Protein AF-A0A953Y8A3-F1 (afdb_monomer)

Mean predicted aligned error: 5.14 Å

Structure (mmCIF, N/CA/C/O backbone):
data_AF-A0A953Y8A3-F1
#
_entry.id   AF-A0A953Y8A3-F1
#
loop_
_atom_site.group_PDB
_atom_site.id
_atom_site.type_symbol
_atom_site.label_atom_id
_atom_site.label_alt_id
_atom_site.label_comp_id
_atom_site.label_asym_id
_atom_site.label_entity_id
_atom_site.label_seq_id
_atom_site.pdbx_PDB_ins_code
_atom_site.Cartn_x
_atom_site.Cartn_y
_atom_site.Cartn_z
_atom_site.occupancy
_atom_site.B_iso_or_equiv
_atom_site.auth_seq_id
_atom_site.auth_comp_id
_atom_site.auth_asym_id
_atom_site.auth_atom_id
_atom_site.pdbx_PDB_model_num
ATOM 1 N N . MET A 1 1 ? 7.708 -12.614 0.740 1.00 60.28 1 MET A N 1
ATOM 2 C CA . MET A 1 1 ? 7.995 -11.531 -0.232 1.00 60.28 1 MET A CA 1
ATOM 3 C C . MET A 1 1 ? 6.702 -10.811 -0.612 1.00 60.28 1 MET A C 1
ATOM 5 O O . MET A 1 1 ? 5.761 -11.482 -1.035 1.00 60.28 1 MET A O 1
ATOM 9 N N . SER A 1 2 ? 6.612 -9.489 -0.404 1.00 85.38 2 SER A N 1
ATOM 10 C CA . SER A 1 2 ? 5.370 -8.719 -0.618 1.00 85.38 2 SER A CA 1
ATOM 11 C C . SER A 1 2 ? 5.004 -8.607 -2.109 1.00 85.38 2 SER A C 1
ATOM 13 O O . SER A 1 2 ? 5.864 -8.701 -2.987 1.00 85.38 2 SER A O 1
ATOM 15 N N . SER A 1 3 ? 3.717 -8.417 -2.426 1.00 91.38 3 SER A N 1
ATOM 16 C CA . SER A 1 3 ? 3.262 -8.268 -3.820 1.00 91.38 3 SER A CA 1
ATOM 17 C C . SER A 1 3 ? 3.804 -7.001 -4.491 1.00 91.38 3 SER A C 1
ATOM 19 O O . SER A 1 3 ? 3.998 -6.997 -5.705 1.00 91.38 3 SER A O 1
ATOM 21 N N . LEU A 1 4 ? 4.076 -5.951 -3.710 1.00 93.38 4 LEU A N 1
ATOM 22 C CA . LEU A 1 4 ? 4.675 -4.700 -4.175 1.00 93.38 4 LEU A CA 1
ATOM 23 C C . LEU A 1 4 ? 6.126 -4.899 -4.610 1.00 93.38 4 LEU A C 1
ATOM 25 O O . LEU A 1 4 ? 6.467 -4.505 -5.719 1.00 93.38 4 LEU A O 1
ATOM 29 N N . VAL A 1 5 ? 6.933 -5.594 -3.802 1.00 95.56 5 VAL A N 1
ATOM 30 C CA . VAL A 1 5 ? 8.338 -5.896 -4.131 1.00 95.56 5 VAL A CA 1
ATOM 31 C C . VAL A 1 5 ? 8.424 -6.697 -5.431 1.00 95.56 5 VAL A C 1
ATOM 33 O O . VAL A 1 5 ? 9.112 -6.293 -6.358 1.00 95.56 5 VAL A O 1
ATOM 36 N N . ARG A 1 6 ? 7.592 -7.734 -5.590 1.00 95.62 6 ARG A N 1
ATOM 37 C CA . ARG A 1 6 ? 7.548 -8.532 -6.831 1.00 95.62 6 ARG A CA 1
ATOM 38 C C . ARG A 1 6 ? 7.090 -7.742 -8.065 1.00 95.62 6 ARG A C 1
ATOM 40 O O . ARG A 1 6 ? 7.366 -8.120 -9.202 1.00 95.62 6 ARG A O 1
ATOM 47 N N . ARG A 1 7 ? 6.275 -6.700 -7.884 1.00 96.12 7 ARG A N 1
ATOM 48 C CA . ARG A 1 7 ? 5.886 -5.793 -8.979 1.00 96.12 7 ARG A CA 1
ATOM 49 C C . ARG A 1 7 ? 7.021 -4.820 -9.296 1.00 96.12 7 ARG A C 1
ATOM 51 O O . ARG A 1 7 ? 7.216 -4.522 -10.468 1.00 96.12 7 ARG A O 1
ATOM 58 N N . ALA A 1 8 ? 7.753 -4.365 -8.281 1.00 96.44 8 ALA A N 1
ATOM 59 C CA . ALA A 1 8 ? 8.908 -3.495 -8.446 1.00 96.44 8 ALA A CA 1
ATOM 60 C C . ALA A 1 8 ? 10.035 -4.205 -9.202 1.00 96.44 8 ALA A C 1
ATOM 62 O O . ALA A 1 8 ? 10.498 -3.684 -10.208 1.00 96.44 8 ALA A O 1
ATOM 63 N N . GLU A 1 9 ? 10.388 -5.427 -8.796 1.00 97.31 9 GLU A N 1
ATOM 64 C CA . GLU A 1 9 ? 11.382 -6.271 -9.477 1.00 97.31 9 GLU A CA 1
ATOM 65 C C . GLU A 1 9 ? 11.041 -6.460 -10.958 1.00 97.31 9 GLU A C 1
ATOM 67 O O . GLU A 1 9 ? 11.896 -6.306 -11.821 1.00 97.31 9 GLU A O 1
ATOM 72 N N . ARG A 1 10 ? 9.763 -6.713 -11.273 1.00 97.12 10 ARG A N 1
ATOM 73 C CA . ARG A 1 10 ? 9.304 -6.817 -12.665 1.00 97.12 10 ARG A CA 1
ATOM 74 C C . ARG A 1 10 ? 9.442 -5.507 -13.437 1.00 97.12 10 ARG A C 1
ATOM 76 O O . ARG A 1 10 ? 9.810 -5.543 -14.603 1.00 97.12 10 ARG A O 1
ATOM 83 N N . ALA A 1 11 ? 9.148 -4.368 -12.816 1.00 95.81 11 ALA A N 1
ATOM 84 C CA . ALA A 1 11 ? 9.316 -3.067 -13.459 1.00 95.81 11 ALA A CA 1
ATOM 85 C C . ALA A 1 11 ? 10.798 -2.754 -13.727 1.00 95.81 11 ALA A C 1
ATOM 87 O O . ALA A 1 11 ? 11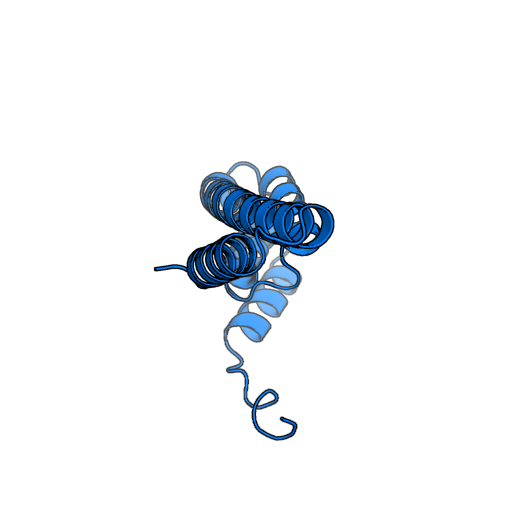.129 -2.263 -14.801 1.00 95.81 11 ALA A O 1
ATOM 88 N N . ILE A 1 12 ? 11.686 -3.105 -12.794 1.00 96.88 12 ILE A N 1
ATOM 89 C CA . ILE A 1 12 ? 13.139 -2.966 -12.959 1.00 96.88 12 ILE A CA 1
ATOM 90 C C . ILE A 1 12 ? 13.633 -3.866 -14.095 1.00 96.88 12 ILE A C 1
ATOM 92 O O . ILE A 1 12 ? 14.279 -3.368 -15.009 1.00 96.88 12 ILE A O 1
ATOM 96 N N . ALA A 1 13 ? 13.224 -5.139 -14.116 1.00 97.69 13 ALA A N 1
ATOM 97 C CA . ALA A 1 13 ? 13.579 -6.068 -15.189 1.00 97.69 13 ALA A CA 1
ATOM 98 C C . ALA A 1 13 ? 13.094 -5.592 -16.572 1.00 97.69 13 ALA A C 1
ATOM 100 O O . ALA A 1 13 ? 13.801 -5.739 -17.566 1.00 97.69 13 ALA A O 1
ATOM 101 N N . VAL A 1 14 ? 11.904 -4.977 -16.649 1.00 96.62 14 VAL A N 1
ATOM 102 C CA . VAL A 1 14 ? 11.440 -4.321 -17.882 1.00 96.62 14 VAL A CA 1
ATOM 103 C C . VAL A 1 14 ? 12.377 -3.177 -18.262 1.00 96.62 14 VAL A C 1
ATOM 105 O O . VAL A 1 14 ? 12.769 -3.105 -19.422 1.00 96.62 14 VAL A O 1
ATOM 108 N N . GLY A 1 15 ? 12.766 -2.325 -17.309 1.00 96.25 15 GLY A N 1
ATOM 109 C CA . GLY A 1 15 ? 13.734 -1.248 -17.530 1.00 96.25 15 GLY A CA 1
ATOM 110 C C . GLY A 1 15 ? 15.056 -1.751 -18.106 1.00 96.25 15 GLY A C 1
ATOM 111 O O . GLY A 1 15 ? 15.511 -1.221 -19.118 1.00 96.25 15 GLY A O 1
ATOM 112 N N . ASP A 1 16 ? 15.596 -2.830 -17.537 1.00 97.00 16 ASP A N 1
ATOM 113 C CA . ASP A 1 16 ? 16.826 -3.479 -18.004 1.00 97.00 16 ASP A CA 1
ATOM 114 C C . ASP A 1 16 ? 16.676 -4.029 -19.431 1.00 97.00 16 ASP A C 1
ATOM 116 O O . ASP A 1 16 ? 17.570 -3.877 -20.261 1.00 97.00 16 ASP A O 1
ATOM 120 N N . SER A 1 17 ? 15.515 -4.605 -19.758 1.00 97.19 17 SER A N 1
ATOM 121 C CA . SER A 1 17 ? 15.250 -5.166 -21.091 1.00 97.19 17 SER A CA 1
ATOM 122 C C . SER A 1 17 ? 15.093 -4.116 -22.199 1.00 97.19 17 SER A C 1
ATOM 124 O O . SER A 1 17 ? 15.286 -4.431 -23.372 1.00 97.19 17 SER A O 1
ATOM 126 N N . VAL A 1 18 ? 14.752 -2.869 -21.850 1.00 95.62 18 VAL A N 1
ATOM 127 C CA . VAL A 1 18 ? 14.492 -1.783 -22.812 1.00 95.62 18 VAL A CA 1
ATOM 128 C C . VAL A 1 18 ? 15.522 -0.657 -22.735 1.00 95.62 18 VAL A C 1
ATOM 130 O O . VAL A 1 18 ? 15.234 0.456 -23.167 1.00 95.62 18 VAL A O 1
ATOM 133 N N . GLN A 1 19 ? 16.735 -0.921 -22.235 1.00 88.00 19 GLN A N 1
ATOM 134 C CA . GLN A 1 19 ? 17.795 0.093 -22.103 1.00 88.00 19 GLN A CA 1
ATOM 135 C C . GLN A 1 19 ? 18.150 0.805 -23.420 1.00 88.00 19 GLN A C 1
ATOM 137 O O . GLN A 1 19 ? 18.528 1.973 -23.397 1.00 88.00 19 GLN A O 1
ATOM 142 N N . GLY A 1 20 ? 17.942 0.156 -24.574 1.00 93.06 20 GLY A N 1
ATOM 143 C CA . GLY A 1 20 ? 18.073 0.785 -25.896 1.00 93.06 20 GLY A CA 1
ATOM 144 C C . GLY A 1 20 ? 17.055 1.902 -26.179 1.00 93.06 20 GLY A C 1
ATOM 145 O O . GLY A 1 20 ? 17.203 2.639 -27.149 1.00 93.06 20 GLY A O 1
ATOM 146 N N . ASN A 1 21 ? 16.029 2.056 -25.337 1.00 95.88 21 ASN A N 1
ATOM 147 C CA . ASN A 1 21 ? 15.080 3.161 -25.356 1.00 95.88 21 ASN A CA 1
ATOM 148 C C . ASN A 1 21 ? 15.059 3.861 -23.979 1.00 95.88 21 ASN A C 1
ATOM 150 O O . ASN A 1 21 ? 14.304 3.461 -23.083 1.00 95.88 21 ASN A O 1
ATOM 154 N N . PRO A 1 22 ? 15.848 4.935 -23.798 1.00 95.06 22 PRO A N 1
ATOM 155 C CA . PRO A 1 22 ? 16.074 5.536 -22.486 1.00 95.06 22 PRO A CA 1
ATOM 156 C C . PRO A 1 22 ? 14.795 6.093 -21.851 1.00 95.06 22 PRO A C 1
ATOM 158 O O . PRO A 1 22 ? 14.625 6.020 -20.635 1.00 95.06 22 PRO A O 1
ATOM 161 N N . THR A 1 23 ? 13.849 6.598 -22.651 1.00 96.81 23 THR A N 1
ATOM 162 C CA . THR A 1 23 ? 12.563 7.095 -22.140 1.00 96.81 23 THR A CA 1
ATOM 163 C C . THR A 1 23 ? 11.714 5.969 -21.551 1.00 96.81 23 THR A C 1
ATOM 165 O O . THR A 1 23 ? 11.113 6.143 -20.488 1.00 96.81 23 THR A O 1
ATOM 168 N N . HIS A 1 24 ? 11.658 4.808 -22.208 1.00 96.75 24 HIS A N 1
ATOM 169 C CA . HIS A 1 24 ? 10.931 3.654 -21.679 1.00 96.75 24 HIS A CA 1
ATOM 170 C C . HIS A 1 24 ? 11.624 3.053 -20.455 1.00 96.75 24 HIS A C 1
ATOM 172 O O . HIS A 1 24 ? 10.941 2.763 -19.470 1.00 96.75 24 HIS A O 1
ATOM 178 N N . ALA A 1 25 ? 12.955 2.951 -20.471 1.00 97.12 25 ALA A N 1
ATOM 179 C CA . ALA A 1 25 ? 13.724 2.460 -19.331 1.00 97.12 25 ALA A CA 1
ATOM 180 C C . ALA A 1 25 ? 13.513 3.345 -18.091 1.00 97.12 25 ALA A C 1
ATOM 182 O O . ALA A 1 25 ? 13.146 2.846 -17.028 1.00 97.12 25 ALA A O 1
ATOM 183 N N . ALA A 1 26 ? 13.614 4.671 -18.240 1.00 97.56 26 ALA A N 1
ATOM 184 C CA . ALA A 1 26 ? 13.384 5.622 -17.152 1.00 97.56 26 ALA A CA 1
ATOM 185 C C . ALA A 1 26 ? 11.976 5.496 -16.544 1.00 97.56 26 ALA A C 1
ATOM 187 O O . ALA A 1 26 ? 11.830 5.485 -15.321 1.00 97.56 26 ALA A O 1
ATOM 188 N N . ARG A 1 27 ? 10.934 5.345 -17.375 1.00 97.69 27 ARG A N 1
ATOM 189 C CA . ARG A 1 27 ? 9.557 5.126 -16.892 1.00 97.69 27 ARG A CA 1
ATOM 190 C C . ARG A 1 27 ? 9.423 3.818 -16.114 1.00 97.69 27 ARG A C 1
ATOM 192 O O . ARG A 1 27 ? 8.745 3.790 -15.088 1.00 97.69 27 ARG A O 1
ATOM 199 N N . ALA A 1 28 ? 10.054 2.746 -16.587 1.00 97.38 28 ALA A N 1
ATOM 200 C CA . ALA A 1 28 ? 10.015 1.445 -15.932 1.00 97.38 28 ALA A CA 1
ATOM 201 C C . ALA A 1 28 ? 10.731 1.474 -14.568 1.00 97.38 28 ALA A C 1
ATOM 203 O O . ALA A 1 28 ? 10.165 1.029 -13.566 1.00 97.38 28 ALA A O 1
ATOM 204 N N . TYR A 1 29 ? 11.909 2.099 -14.489 1.00 97.81 29 TYR A N 1
ATOM 205 C CA . TYR A 1 29 ? 12.623 2.281 -13.224 1.00 97.81 29 TYR A CA 1
ATOM 206 C C . TYR A 1 29 ? 11.870 3.185 -12.244 1.00 97.81 29 TYR A C 1
ATOM 208 O O . TYR A 1 29 ? 11.736 2.825 -11.075 1.00 97.81 29 TYR A O 1
ATOM 216 N N . ALA A 1 30 ? 11.305 4.306 -12.710 1.00 97.69 30 ALA A N 1
ATOM 217 C CA . ALA A 1 30 ? 10.470 5.178 -11.881 1.00 97.69 30 ALA A CA 1
ATOM 218 C C . ALA A 1 30 ? 9.279 4.409 -11.290 1.00 97.69 30 ALA A C 1
ATOM 220 O O . ALA A 1 30 ? 9.012 4.484 -10.092 1.00 97.69 30 ALA A O 1
ATOM 221 N N . ARG A 1 31 ? 8.627 3.565 -12.103 1.00 97.31 31 ARG A N 1
ATOM 222 C CA . ARG A 1 31 ? 7.545 2.694 -11.636 1.00 97.31 31 ARG A CA 1
ATOM 223 C C . ARG A 1 31 ? 8.012 1.698 -10.572 1.00 97.31 31 ARG A C 1
ATOM 225 O O . ARG A 1 31 ? 7.269 1.435 -9.627 1.00 97.31 31 ARG A O 1
ATOM 232 N N . GLY A 1 32 ? 9.207 1.131 -10.722 1.00 97.00 32 GLY A N 1
ATOM 233 C CA . GLY A 1 32 ? 9.819 0.255 -9.721 1.00 97.00 32 GLY A CA 1
ATOM 234 C C . GLY A 1 32 ? 10.066 0.974 -8.393 1.00 97.00 32 GLY A C 1
ATOM 235 O O . GLY A 1 32 ? 9.665 0.477 -7.340 1.00 97.00 32 GLY A O 1
ATOM 236 N N . LEU A 1 33 ? 10.642 2.176 -8.452 1.00 97.19 33 LEU A N 1
ATOM 237 C CA . LEU A 1 33 ? 10.880 3.050 -7.299 1.00 97.19 33 LEU A CA 1
ATOM 238 C C . LEU A 1 33 ? 9.587 3.408 -6.558 1.00 97.19 33 LEU A C 1
ATOM 240 O O . LEU A 1 33 ? 9.529 3.241 -5.340 1.00 97.19 33 LEU A O 1
ATOM 244 N N . ASP A 1 34 ? 8.531 3.806 -7.272 1.00 97.50 34 ASP A N 1
ATOM 245 C CA . ASP A 1 34 ? 7.222 4.108 -6.674 1.00 97.50 34 ASP A CA 1
ATOM 246 C C . ASP A 1 34 ? 6.658 2.915 -5.888 1.00 97.50 34 ASP A C 1
ATOM 248 O O . ASP A 1 34 ? 6.081 3.072 -4.810 1.00 97.50 34 ASP A O 1
ATOM 252 N N . LEU A 1 35 ? 6.836 1.697 -6.409 1.00 97.75 35 LEU A N 1
ATOM 253 C CA . LEU A 1 35 ? 6.363 0.469 -5.768 1.00 97.75 35 LEU A CA 1
ATOM 254 C C . LEU A 1 35 ? 7.177 0.110 -4.518 1.00 97.75 35 LEU A C 1
ATOM 256 O O . LEU A 1 35 ? 6.597 -0.356 -3.533 1.00 97.75 35 LEU A O 1
ATOM 260 N N . LEU A 1 36 ? 8.492 0.343 -4.529 1.00 97.56 36 LEU A N 1
ATOM 261 C CA . LEU A 1 36 ? 9.347 0.171 -3.349 1.00 97.56 36 LEU A CA 1
ATOM 262 C C . LEU A 1 36 ? 9.026 1.217 -2.278 1.00 97.56 36 LEU A C 1
ATOM 264 O O . LEU A 1 36 ? 8.877 0.873 -1.106 1.00 97.56 36 LEU A O 1
ATOM 268 N N . LEU A 1 37 ? 8.819 2.473 -2.675 1.00 97.06 37 LEU A N 1
ATOM 269 C CA . LEU A 1 37 ? 8.398 3.533 -1.764 1.00 97.06 37 LEU A CA 1
ATOM 270 C C . LEU A 1 37 ? 7.039 3.211 -1.131 1.00 97.06 37 LEU A C 1
ATOM 272 O O . LEU A 1 37 ? 6.875 3.337 0.083 1.00 97.06 37 LEU A O 1
ATOM 276 N N . ALA A 1 38 ? 6.083 2.729 -1.928 1.00 97.56 38 ALA A N 1
ATOM 277 C CA . ALA A 1 38 ? 4.791 2.268 -1.436 1.00 97.56 38 ALA A CA 1
ATOM 278 C C . ALA A 1 38 ? 4.936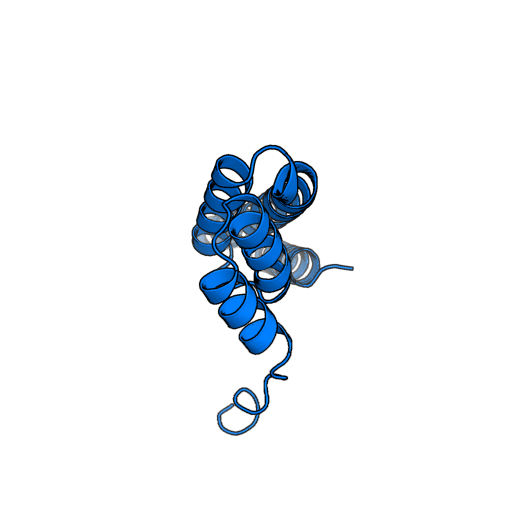 1.103 -0.443 1.00 97.56 38 ALA A C 1
ATOM 280 O O . ALA A 1 38 ? 4.215 1.050 0.552 1.00 97.56 38 ALA A O 1
ATOM 281 N N . HIS A 1 39 ? 5.879 0.183 -0.665 1.00 97.62 39 HIS A N 1
ATOM 282 C CA . HIS A 1 39 ? 6.162 -0.892 0.286 1.00 97.62 39 HIS A CA 1
ATOM 283 C C . HIS A 1 39 ? 6.667 -0.350 1.632 1.00 97.62 39 HIS A C 1
ATOM 285 O O . HIS A 1 39 ? 6.140 -0.744 2.674 1.00 97.62 39 HIS A O 1
ATOM 291 N N . CYS A 1 40 ? 7.613 0.592 1.614 1.00 97.62 40 CYS A N 1
ATOM 292 C CA . CYS A 1 40 ? 8.124 1.241 2.823 1.00 97.62 40 CYS A CA 1
ATOM 293 C C . CYS A 1 40 ? 7.032 2.030 3.560 1.00 97.62 40 CYS A C 1
ATOM 295 O O . CYS A 1 40 ? 6.903 1.923 4.778 1.00 97.62 40 CYS A O 1
ATOM 297 N N . MET A 1 41 ? 6.202 2.785 2.834 1.00 97.81 41 MET A N 1
ATOM 298 C CA . MET A 1 41 ? 5.084 3.529 3.422 1.00 97.81 41 MET A CA 1
ATOM 299 C C . MET A 1 41 ? 4.023 2.607 4.022 1.00 97.81 41 MET A C 1
ATOM 301 O O . MET A 1 41 ? 3.463 2.932 5.063 1.00 97.81 41 MET A O 1
ATOM 305 N N . LEU A 1 42 ? 3.758 1.453 3.406 1.00 97.62 42 LEU A N 1
ATOM 306 C CA . LEU A 1 42 ? 2.836 0.459 3.952 1.00 97.62 42 LEU A CA 1
ATOM 307 C C . LEU A 1 42 ? 3.357 -0.116 5.276 1.00 97.62 42 LEU A C 1
ATOM 309 O O . LEU A 1 42 ? 2.588 -0.256 6.224 1.00 97.62 42 LEU A O 1
ATOM 313 N N . ALA A 1 43 ? 4.660 -0.402 5.358 1.00 97.50 43 ALA A N 1
ATOM 314 C CA . ALA A 1 43 ? 5.297 -0.832 6.600 1.00 97.50 43 ALA A CA 1
ATOM 315 C C . ALA A 1 43 ? 5.225 0.266 7.677 1.00 97.50 43 ALA A C 1
ATOM 317 O O . ALA A 1 43 ? 4.831 -0.011 8.805 1.00 97.50 43 ALA A O 1
ATOM 318 N N . ALA A 1 44 ? 5.515 1.520 7.316 1.00 97.50 44 ALA A N 1
ATOM 319 C CA . ALA A 1 44 ? 5.398 2.660 8.225 1.00 97.50 44 ALA A CA 1
ATOM 320 C C . ALA A 1 44 ? 3.952 2.914 8.688 1.00 97.50 44 ALA A C 1
ATOM 322 O O . ALA A 1 44 ? 3.733 3.304 9.828 1.00 97.50 44 ALA A O 1
ATOM 323 N N . ALA A 1 45 ? 2.957 2.687 7.827 1.00 97.88 45 ALA A N 1
ATOM 324 C CA . ALA A 1 45 ? 1.550 2.780 8.204 1.00 97.88 45 ALA A CA 1
ATOM 325 C C . ALA A 1 45 ? 1.174 1.709 9.235 1.00 97.88 45 ALA A C 1
ATOM 327 O O . ALA A 1 45 ? 0.453 2.002 10.183 1.00 97.88 45 ALA A O 1
ATOM 328 N N . ALA A 1 46 ? 1.681 0.484 9.070 1.00 97.62 46 ALA A N 1
ATOM 329 C CA . ALA A 1 46 ? 1.432 -0.604 10.008 1.00 97.62 46 ALA A CA 1
ATOM 330 C C . ALA A 1 46 ? 2.012 -0.314 11.401 1.00 97.62 46 ALA A C 1
ATOM 332 O O . ALA A 1 46 ? 1.352 -0.595 12.395 1.00 97.62 46 ALA A O 1
ATOM 333 N N . THR A 1 47 ? 3.206 0.284 11.491 1.00 97.69 47 THR A N 1
ATOM 334 C CA . THR A 1 47 ? 3.839 0.580 12.790 1.00 97.69 47 THR A CA 1
ATOM 335 C C . THR A 1 47 ? 3.151 1.697 13.571 1.00 97.69 47 THR A C 1
ATOM 337 O O . THR A 1 47 ? 3.295 1.755 14.790 1.00 97.69 47 THR A O 1
ATOM 340 N N . CYS A 1 48 ? 2.415 2.589 12.904 1.00 95.12 48 CYS A N 1
ATOM 341 C CA . CYS A 1 48 ? 1.776 3.736 13.548 1.00 95.12 48 CYS A CA 1
ATOM 342 C C . CYS A 1 48 ? 0.241 3.697 13.552 1.00 95.12 48 CYS A C 1
ATOM 344 O O . CYS A 1 48 ? -0.370 4.658 14.014 1.00 95.12 48 CYS A O 1
ATOM 346 N N . ALA A 1 49 ? -0.388 2.613 13.081 1.00 96.94 49 ALA A N 1
ATOM 347 C CA . ALA A 1 49 ? -1.847 2.507 12.975 1.00 96.94 49 ALA A CA 1
ATOM 348 C C . ALA A 1 49 ? -2.570 2.733 14.311 1.00 96.94 49 ALA A C 1
ATOM 350 O O . ALA A 1 49 ? -3.567 3.451 14.341 1.00 96.94 49 ALA A O 1
ATOM 351 N N . ASP A 1 50 ? -2.028 2.197 15.406 1.00 94.50 50 ASP A N 1
ATOM 352 C CA . ASP A 1 50 ? -2.668 2.274 16.723 1.00 94.50 50 ASP A CA 1
ATOM 353 C C . ASP A 1 50 ? -2.317 3.561 17.488 1.00 94.50 50 ASP A C 1
ATOM 355 O O . ASP A 1 50 ? -3.119 4.064 18.269 1.00 94.50 50 ASP A O 1
ATOM 359 N N . THR A 1 51 ? -1.123 4.120 17.262 1.00 96.44 51 THR A N 1
ATOM 360 C CA . THR A 1 51 ? -0.595 5.264 18.031 1.00 96.44 51 THR A CA 1
ATOM 361 C C . THR A 1 51 ? -0.764 6.609 17.327 1.00 96.44 51 THR A C 1
ATOM 363 O O . THR A 1 51 ? -0.889 7.642 17.981 1.00 96.44 51 THR A O 1
ATOM 366 N N . GLN A 1 52 ? -0.755 6.628 15.993 1.00 97.94 52 GLN A N 1
ATOM 367 C CA . GLN A 1 52 ? -0.906 7.824 15.156 1.00 97.94 52 GLN A CA 1
ATOM 368 C C . GLN A 1 52 ? -1.810 7.505 13.948 1.00 97.94 52 GLN A C 1
ATOM 370 O O . GLN A 1 52 ? -1.365 7.588 12.797 1.00 97.94 52 GLN A O 1
ATOM 375 N N . PRO A 1 53 ? -3.094 7.168 14.167 1.00 97.81 53 PRO A N 1
ATOM 376 C CA . PRO A 1 53 ? -3.964 6.633 13.118 1.00 97.81 53 PRO A CA 1
ATOM 377 C C . PRO A 1 53 ? -4.143 7.568 11.913 1.00 97.81 53 PRO A C 1
ATOM 379 O O . PRO A 1 53 ? -4.162 7.110 10.772 1.00 97.81 53 PRO A O 1
ATOM 382 N N . LEU A 1 54 ? -4.199 8.889 12.119 1.00 98.31 54 LEU A N 1
ATOM 383 C CA . LEU A 1 54 ? -4.280 9.853 11.009 1.00 98.31 54 LEU A CA 1
ATOM 384 C C . LEU A 1 54 ? -3.029 9.820 10.120 1.00 98.31 54 LEU A C 1
ATOM 386 O O . LEU A 1 54 ? -3.124 9.928 8.897 1.00 98.31 54 LEU A O 1
ATOM 390 N N . ARG A 1 55 ? -1.852 9.625 10.722 1.00 98.19 55 ARG A N 1
ATOM 391 C CA . ARG A 1 55 ? -0.591 9.485 9.990 1.00 98.19 55 ARG A CA 1
ATOM 392 C C . ARG A 1 55 ? -0.549 8.170 9.218 1.00 98.19 55 ARG A C 1
ATOM 394 O O . ARG A 1 55 ? -0.124 8.170 8.063 1.00 98.19 55 ARG A O 1
ATOM 401 N N . ALA A 1 56 ? -1.032 7.080 9.815 1.00 98.12 56 ALA A N 1
ATOM 402 C CA . ALA A 1 56 ? -1.171 5.800 9.128 1.00 98.12 56 ALA A CA 1
ATOM 403 C C . ALA A 1 56 ? -2.075 5.930 7.892 1.00 98.12 56 ALA A C 1
ATOM 405 O O . ALA A 1 56 ? -1.668 5.550 6.796 1.00 98.12 56 ALA A O 1
ATOM 406 N N . LEU A 1 57 ? -3.249 6.558 8.024 1.00 98.06 57 LEU A N 1
ATOM 407 C CA . LEU A 1 57 ? -4.162 6.800 6.900 1.00 98.06 57 LEU A CA 1
ATOM 408 C C . LEU A 1 57 ? -3.531 7.680 5.808 1.00 98.06 57 LEU A C 1
ATOM 410 O O . LEU A 1 57 ? -3.679 7.384 4.621 1.00 98.06 57 LEU A O 1
ATOM 414 N N . ALA A 1 58 ? -2.765 8.709 6.182 1.00 98.12 58 ALA A N 1
ATOM 415 C CA . ALA A 1 58 ? -2.030 9.534 5.224 1.00 98.12 58 ALA A CA 1
ATOM 416 C C . ALA A 1 58 ? -0.974 8.727 4.444 1.00 98.12 58 ALA A C 1
ATOM 418 O O . ALA A 1 58 ? -0.818 8.916 3.234 1.00 98.12 58 ALA A O 1
ATOM 419 N N . PHE A 1 59 ? -0.272 7.797 5.100 1.00 98.19 59 PHE A N 1
ATOM 420 C CA . PHE A 1 59 ? 0.623 6.868 4.410 1.00 98.19 59 PHE A CA 1
ATOM 421 C C . PHE A 1 59 ? -0.142 5.946 3.462 1.00 98.19 59 PHE A C 1
ATOM 423 O O . PHE A 1 59 ? 0.259 5.820 2.306 1.00 98.19 59 PHE A O 1
ATOM 430 N N . LEU A 1 60 ? -1.264 5.361 3.891 1.00 97.75 60 LEU A N 1
ATOM 431 C CA . LEU A 1 60 ? -2.076 4.491 3.034 1.00 97.75 60 LEU A CA 1
ATOM 432 C C . LEU A 1 60 ? -2.602 5.220 1.789 1.00 97.75 60 LEU A C 1
ATOM 434 O O . LEU A 1 60 ? -2.589 4.649 0.700 1.00 97.75 60 LEU A O 1
ATOM 438 N N . GLN A 1 61 ? -2.972 6.498 1.903 1.00 97.56 61 GLN A N 1
ATOM 439 C CA . GLN A 1 61 ? -3.373 7.304 0.747 1.00 97.56 61 GLN A CA 1
ATOM 440 C C . GLN A 1 61 ? -2.222 7.491 -0.256 1.00 97.56 61 GLN A C 1
ATOM 442 O O . GLN A 1 61 ? -2.433 7.442 -1.469 1.00 97.56 61 GLN A O 1
ATOM 447 N N . ARG A 1 62 ? -0.989 7.688 0.226 1.00 97.56 62 ARG A N 1
ATOM 448 C CA . ARG A 1 62 ? 0.200 7.772 -0.641 1.00 97.56 62 ARG A CA 1
ATOM 449 C C . ARG A 1 62 ? 0.521 6.426 -1.291 1.00 97.56 62 ARG A C 1
ATOM 451 O O . ARG A 1 62 ? 0.842 6.402 -2.477 1.00 97.56 62 ARG A O 1
ATOM 458 N N . VAL A 1 63 ? 0.365 5.322 -0.557 1.00 97.50 63 VAL A N 1
ATOM 459 C CA . VAL A 1 63 ? 0.484 3.958 -1.098 1.00 97.50 63 VAL A CA 1
ATOM 460 C C . VAL A 1 63 ? -0.504 3.746 -2.243 1.00 97.50 63 VAL A C 1
ATOM 462 O O . VAL A 1 63 ? -0.101 3.258 -3.297 1.00 97.50 63 VAL A O 1
ATOM 465 N N . GLU A 1 64 ? -1.769 4.142 -2.080 1.00 96.12 64 GLU A N 1
ATOM 466 C CA . GLU A 1 64 ? -2.782 3.986 -3.130 1.00 96.12 64 GLU A CA 1
ATOM 467 C C . GLU A 1 64 ? -2.458 4.817 -4.378 1.00 96.12 64 GLU A C 1
ATOM 469 O O . GLU A 1 64 ? -2.574 4.310 -5.494 1.00 96.12 64 GLU A O 1
ATOM 474 N N . ARG A 1 65 ? -1.972 6.055 -4.215 1.00 95.81 65 ARG A N 1
ATOM 475 C CA . ARG A 1 65 ? -1.539 6.896 -5.346 1.00 95.81 65 ARG A CA 1
ATOM 476 C C . ARG A 1 65 ? -0.360 6.290 -6.110 1.00 95.81 65 ARG A C 1
ATOM 478 O O . ARG A 1 65 ? -0.362 6.310 -7.335 1.00 95.81 65 ARG A O 1
ATOM 485 N N . ALA A 1 66 ? 0.625 5.741 -5.401 1.00 94.12 66 ALA A N 1
ATOM 486 C CA . ALA A 1 66 ? 1.820 5.171 -6.019 1.00 94.12 66 ALA A CA 1
ATOM 487 C C . ALA A 1 66 ? 1.550 3.798 -6.659 1.00 94.12 66 ALA A C 1
ATOM 489 O O . ALA A 1 66 ? 1.937 3.534 -7.798 1.00 94.12 66 ALA A O 1
ATOM 490 N N . ALA A 1 67 ? 0.858 2.901 -5.956 1.00 93.44 67 ALA A N 1
ATOM 491 C CA . ALA A 1 67 ? 0.775 1.486 -6.321 1.00 93.44 67 ALA A CA 1
ATOM 492 C C . ALA A 1 67 ? -0.622 1.008 -6.751 1.00 93.44 67 ALA A C 1
ATOM 494 O O . ALA A 1 67 ? -0.754 -0.154 -7.170 1.00 93.44 67 ALA A O 1
ATOM 495 N N . GLY A 1 68 ? -1.636 1.874 -6.678 1.00 92.94 68 GLY A N 1
ATOM 496 C CA . GLY A 1 68 ? -3.048 1.508 -6.767 1.00 92.94 68 GLY A CA 1
ATOM 497 C C . GLY A 1 68 ? -3.544 0.828 -5.489 1.00 92.94 68 GLY A C 1
ATOM 498 O O . GLY A 1 68 ? -2.850 0.783 -4.474 1.00 92.94 68 GLY A O 1
ATOM 499 N N . ARG A 1 69 ? -4.746 0.247 -5.537 1.00 90.69 69 ARG A N 1
ATOM 500 C CA . ARG A 1 69 ? -5.320 -0.464 -4.385 1.00 90.69 69 ARG A CA 1
ATOM 501 C C . ARG A 1 69 ? -4.457 -1.662 -3.988 1.00 90.69 69 ARG A C 1
ATOM 503 O O . ARG A 1 69 ? -4.237 -2.582 -4.777 1.00 90.69 69 ARG A O 1
ATOM 510 N N . VAL A 1 70 ? -4.012 -1.675 -2.733 1.00 92.88 70 VAL A N 1
ATOM 511 C CA . VAL A 1 70 ? -3.217 -2.761 -2.149 1.00 92.88 70 VAL A CA 1
ATOM 512 C C . VAL A 1 70 ? -4.060 -3.466 -1.098 1.00 92.88 70 VAL A C 1
ATOM 514 O O . VAL A 1 70 ? -4.397 -2.883 -0.077 1.00 92.88 70 VAL A O 1
ATOM 517 N N . HIS A 1 71 ? -4.375 -4.742 -1.315 1.00 92.38 71 HIS A N 1
ATOM 518 C CA . HIS A 1 71 ? -5.216 -5.507 -0.387 1.00 92.38 71 HIS A CA 1
ATOM 519 C C . HIS A 1 71 ? -4.631 -5.568 1.039 1.00 92.38 71 HIS A C 1
ATOM 521 O O . HIS A 1 71 ? -5.363 -5.456 2.017 1.00 92.38 71 HIS A O 1
ATOM 527 N N . ALA A 1 72 ? -3.301 -5.628 1.161 1.00 93.31 72 ALA A N 1
ATOM 528 C CA . ALA A 1 72 ? -2.605 -5.585 2.449 1.00 93.31 72 ALA A CA 1
ATOM 529 C C . ALA A 1 72 ? -2.773 -4.254 3.222 1.00 93.31 72 ALA A C 1
ATOM 531 O O . ALA A 1 72 ? -2.483 -4.216 4.412 1.00 93.31 72 ALA A O 1
ATOM 532 N N . ALA A 1 73 ? -3.261 -3.179 2.587 1.00 96.19 73 ALA A N 1
ATOM 533 C CA . ALA A 1 73 ? -3.577 -1.918 3.262 1.00 96.19 73 ALA A CA 1
ATOM 534 C C . ALA A 1 73 ? -4.896 -1.968 4.052 1.00 96.19 73 ALA A C 1
ATOM 536 O O . ALA A 1 73 ? -5.066 -1.205 4.998 1.00 96.19 73 ALA A O 1
ATOM 537 N N . LEU A 1 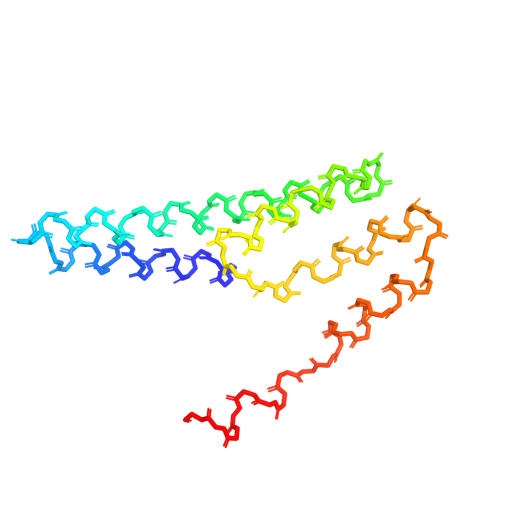74 ? -5.826 -2.859 3.688 1.00 95.88 74 LEU A N 1
ATOM 538 C CA . LEU A 1 74 ? -7.155 -2.946 4.301 1.00 95.88 74 LEU A CA 1
ATOM 539 C C . LEU A 1 74 ? -7.122 -3.242 5.813 1.00 95.88 74 LEU A C 1
ATOM 541 O O . LEU A 1 74 ? -7.769 -2.500 6.552 1.00 95.88 74 LEU A O 1
ATOM 545 N N . PRO A 1 75 ? -6.378 -4.249 6.318 1.00 96.69 75 PRO A N 1
ATOM 546 C CA . PRO A 1 75 ? -6.300 -4.479 7.762 1.00 96.69 75 PRO A CA 1
ATOM 547 C C . PRO A 1 75 ? -5.637 -3.315 8.518 1.00 96.69 75 PRO A C 1
ATOM 549 O O . PRO A 1 75 ? -6.027 -3.026 9.644 1.00 96.69 75 PRO A O 1
ATOM 552 N N . ILE A 1 76 ? -4.695 -2.600 7.893 1.00 97.88 76 ILE A N 1
ATOM 553 C CA . ILE A 1 76 ? -4.038 -1.429 8.499 1.00 97.88 76 ILE A CA 1
ATOM 554 C C . ILE A 1 76 ? -5.023 -0.258 8.597 1.00 97.88 76 ILE A C 1
ATOM 556 O O . ILE A 1 76 ? -5.118 0.388 9.638 1.00 97.88 76 ILE A O 1
ATOM 560 N N . ALA A 1 77 ? -5.803 -0.010 7.539 1.00 97.69 77 ALA A N 1
ATOM 561 C CA . ALA A 1 77 ? -6.871 0.985 7.564 1.00 97.69 77 ALA A CA 1
ATOM 562 C C . ALA A 1 77 ? -7.906 0.650 8.645 1.00 97.69 77 ALA A C 1
ATOM 564 O O . ALA A 1 77 ? -8.336 1.538 9.377 1.00 97.69 77 ALA A O 1
ATOM 565 N N . ALA A 1 78 ? -8.271 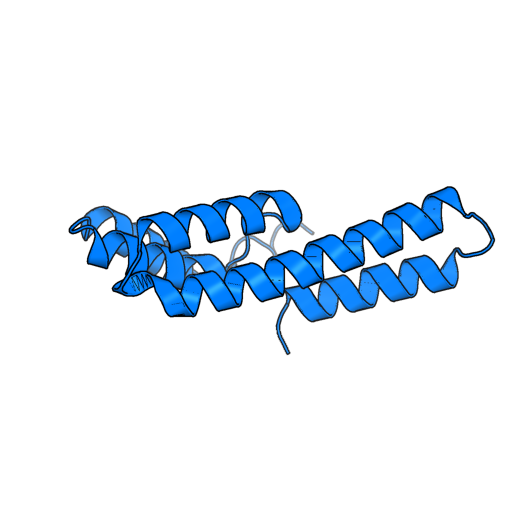-0.629 8.783 1.00 97.88 78 ALA A N 1
ATOM 566 C CA . ALA A 1 78 ? -9.177 -1.067 9.834 1.00 97.88 78 ALA A CA 1
ATOM 567 C C . ALA A 1 78 ? -8.637 -0.758 11.237 1.00 97.88 78 ALA A C 1
ATOM 569 O O . ALA A 1 78 ? -9.372 -0.188 12.039 1.00 97.88 78 ALA A O 1
ATOM 570 N N . ALA A 1 79 ? -7.369 -1.076 11.514 1.00 98.19 79 ALA A N 1
ATOM 571 C CA . ALA A 1 79 ? -6.724 -0.756 12.788 1.00 98.19 79 ALA A CA 1
ATOM 572 C C . ALA A 1 79 ? -6.725 0.759 13.063 1.00 98.19 79 ALA A C 1
ATOM 574 O O . ALA A 1 79 ? -7.178 1.196 14.119 1.00 98.19 79 ALA A O 1
ATOM 575 N N . ALA A 1 80 ? -6.355 1.575 12.071 1.00 98.12 80 ALA A N 1
ATOM 576 C CA . ALA A 1 80 ? -6.362 3.030 12.213 1.00 98.12 80 ALA A CA 1
ATOM 577 C C . ALA A 1 80 ? -7.768 3.596 12.494 1.00 98.12 80 ALA A C 1
ATOM 579 O O . ALA A 1 80 ? -7.937 4.443 13.370 1.00 98.12 80 ALA A O 1
ATOM 580 N N . TYR A 1 81 ? -8.806 3.117 11.798 1.00 98.31 81 TYR A N 1
ATOM 581 C CA . TYR A 1 81 ? -10.186 3.532 12.076 1.00 98.31 81 TYR A CA 1
ATOM 582 C C . TYR A 1 81 ? -10.695 3.026 13.428 1.00 98.31 81 TYR A C 1
ATOM 584 O O . TYR A 1 81 ? -11.460 3.729 14.086 1.00 98.31 81 TYR A O 1
ATOM 592 N N . GLN A 1 82 ? -10.257 1.851 13.878 1.00 98.06 82 GLN A N 1
ATOM 593 C CA . GLN A 1 82 ? -10.572 1.353 15.214 1.00 98.06 82 GLN A CA 1
ATOM 594 C C . GLN A 1 82 ? -9.980 2.275 16.291 1.00 98.06 82 GLN A C 1
ATOM 596 O O . GLN A 1 82 ? -10.704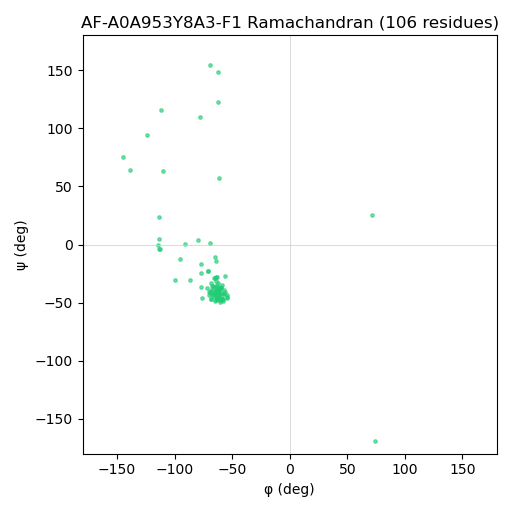 2.684 17.197 1.00 98.06 82 GLN A O 1
ATOM 601 N N . ALA A 1 83 ? -8.709 2.665 16.154 1.00 97.56 83 ALA A N 1
ATOM 602 C CA . ALA A 1 83 ? -8.028 3.589 17.065 1.00 97.56 83 ALA A CA 1
ATOM 603 C C . ALA A 1 83 ? -8.659 4.996 17.083 1.00 97.56 83 ALA A C 1
ATOM 605 O O . ALA A 1 83 ? -8.632 5.677 18.103 1.00 97.56 83 ALA A O 1
ATOM 606 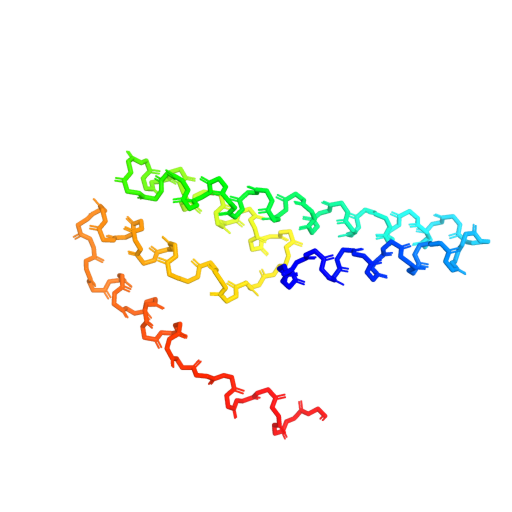N N . LEU A 1 84 ? -9.293 5.416 15.984 1.00 98.06 84 LEU A N 1
ATOM 607 C CA . LEU A 1 84 ? -10.071 6.661 15.903 1.00 98.06 84 LEU A CA 1
ATOM 608 C C . LEU A 1 84 ? -11.483 6.559 16.508 1.00 98.06 84 LEU A C 1
ATOM 610 O O . LEU A 1 84 ? -12.263 7.502 16.386 1.00 98.06 84 LEU A O 1
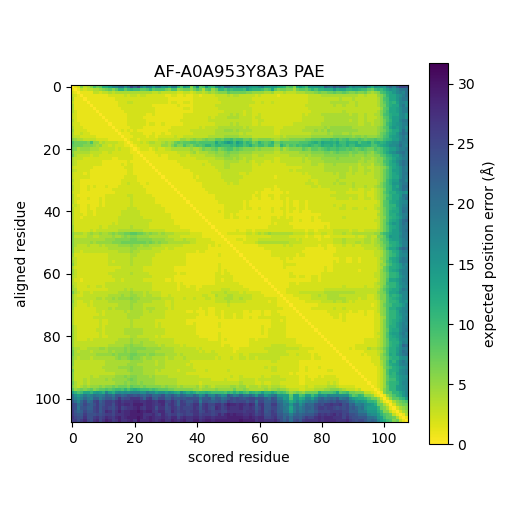ATOM 614 N N . GLY A 1 85 ? -11.856 5.423 17.104 1.00 97.94 85 GLY A N 1
ATOM 615 C CA . GLY A 1 85 ? -13.204 5.212 17.633 1.00 97.94 85 GLY A CA 1
ATOM 616 C C . GLY A 1 85 ? -14.268 5.046 16.542 1.00 97.94 85 GLY A C 1
ATOM 617 O O . GLY A 1 85 ? -15.444 5.305 16.785 1.00 97.94 85 GLY A O 1
ATOM 618 N N . GLN A 1 86 ? -13.881 4.601 15.341 1.00 97.94 86 GLN A N 1
ATOM 619 C CA . GLN A 1 86 ? -14.764 4.385 14.186 1.00 97.94 86 GLN A CA 1
ATOM 620 C C . GLN A 1 86 ? -14.935 2.884 13.861 1.00 97.94 86 GLN A C 1
ATOM 622 O O . GLN A 1 86 ? -14.584 2.432 12.763 1.00 97.94 86 GLN A O 1
ATOM 627 N N . PRO A 1 87 ? -15.517 2.070 14.766 1.00 97.38 87 PRO A N 1
ATOM 628 C CA . PRO A 1 87 ? -15.549 0.610 14.628 1.00 97.38 87 PRO A CA 1
ATOM 629 C C . PRO A 1 87 ? -16.392 0.128 13.442 1.00 97.38 87 PRO A C 1
ATOM 6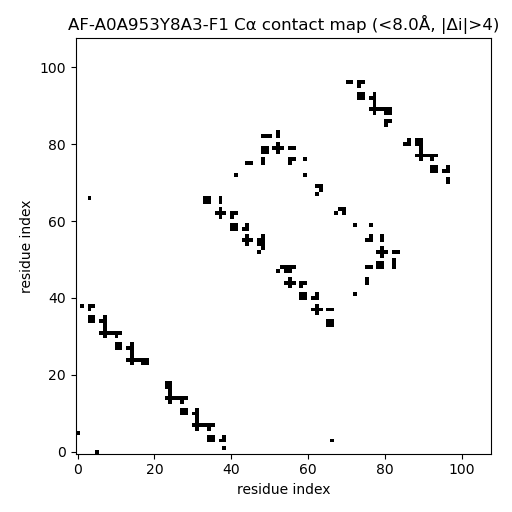31 O O . PRO A 1 87 ? -16.107 -0.912 12.848 1.00 97.38 87 PRO A O 1
ATOM 634 N N . ARG A 1 88 ? -17.421 0.891 13.047 1.00 97.62 88 ARG A N 1
ATOM 635 C CA . ARG A 1 88 ? -18.244 0.572 11.868 1.00 97.62 88 ARG A CA 1
ATOM 636 C C . ARG A 1 88 ? -17.425 0.646 10.579 1.00 97.62 88 ARG A C 1
ATOM 638 O O . ARG A 1 88 ? -17.526 -0.246 9.739 1.00 97.62 88 ARG A O 1
ATOM 645 N N . ILE A 1 89 ? -16.587 1.677 10.451 1.00 97.38 89 ILE A N 1
ATOM 646 C CA . ILE A 1 89 ? -15.694 1.850 9.301 1.00 97.38 89 ILE A CA 1
ATOM 647 C C . ILE A 1 89 ? -14.618 0.762 9.326 1.00 97.38 89 ILE A C 1
ATOM 649 O O . ILE A 1 89 ? -14.417 0.079 8.322 1.00 97.38 89 ILE A O 1
ATOM 653 N N . ALA A 1 90 ? -13.997 0.523 10.485 1.00 96.94 90 ALA A N 1
ATOM 654 C CA . ALA A 1 90 ? -13.010 -0.541 10.653 1.00 96.94 90 ALA A CA 1
ATOM 655 C C . ALA A 1 90 ? -13.556 -1.912 10.220 1.00 96.94 90 ALA A C 1
ATOM 657 O O . ALA A 1 90 ? -12.914 -2.636 9.455 1.00 96.94 90 ALA A O 1
ATOM 658 N N . ARG A 1 91 ? -14.790 -2.244 10.622 1.00 97.38 91 ARG A N 1
ATOM 659 C CA . ARG A 1 91 ? -15.444 -3.500 10.240 1.00 97.38 91 ARG A CA 1
ATOM 660 C C . ARG A 1 91 ? -15.663 -3.614 8.733 1.00 97.38 91 ARG A C 1
ATOM 662 O O . ARG A 1 91 ? -15.490 -4.703 8.192 1.00 97.38 91 ARG A O 1
ATOM 669 N N . ALA A 1 92 ? -16.005 -2.523 8.048 1.00 96.44 92 ALA A N 1
ATOM 670 C CA . ALA A 1 92 ? -16.146 -2.526 6.593 1.00 96.44 92 ALA A CA 1
ATOM 671 C C . ALA A 1 92 ? -14.820 -2.881 5.895 1.00 96.44 92 ALA A C 1
ATOM 673 O O . ALA A 1 92 ? -14.811 -3.719 4.992 1.00 96.44 92 ALA A O 1
ATOM 674 N N . PHE A 1 93 ? -13.699 -2.323 6.363 1.00 95.31 93 PHE A N 1
ATOM 675 C CA . PHE A 1 93 ? -12.366 -2.658 5.852 1.00 95.31 93 PHE A CA 1
ATOM 676 C C . PHE A 1 93 ? -11.970 -4.113 6.134 1.00 95.31 93 PHE A C 1
ATOM 678 O O . PHE A 1 93 ? -11.466 -4.784 5.234 1.00 95.31 93 PHE A O 1
ATOM 685 N N . LEU A 1 94 ? -12.255 -4.641 7.330 1.00 94.81 94 LEU A N 1
ATOM 686 C CA . LEU A 1 94 ? -12.009 -6.055 7.651 1.00 94.81 94 LEU A CA 1
ATOM 687 C C . LEU A 1 94 ? -12.855 -6.997 6.792 1.00 94.81 94 LEU A C 1
ATOM 689 O O . LEU A 1 94 ? -12.345 -7.989 6.280 1.00 94.81 94 LEU A O 1
ATOM 693 N N . ASN A 1 95 ? -14.131 -6.672 6.576 1.00 94.44 95 ASN A N 1
ATOM 694 C CA . ASN A 1 95 ? -15.003 -7.451 5.700 1.00 94.44 95 ASN A CA 1
ATOM 695 C C . ASN A 1 95 ? -14.488 -7.442 4.253 1.00 94.44 95 ASN A C 1
ATOM 697 O O . ASN A 1 95 ? -14.532 -8.468 3.578 1.00 94.44 95 ASN A O 1
ATOM 701 N N . ALA A 1 96 ? -13.986 -6.302 3.774 1.00 91.62 96 ALA A N 1
ATOM 702 C CA . ALA A 1 96 ? -13.364 -6.204 2.457 1.00 91.62 96 ALA A CA 1
ATOM 703 C C . ALA A 1 96 ? -12.052 -7.004 2.373 1.00 91.62 96 ALA A C 1
ATOM 705 O O . ALA A 1 96 ? -11.781 -7.608 1.338 1.00 91.62 96 ALA A O 1
ATOM 706 N N . ALA A 1 97 ? -11.265 -7.050 3.453 1.00 90.19 97 ALA A N 1
ATOM 707 C CA . ALA A 1 97 ? -10.055 -7.867 3.540 1.00 90.19 97 ALA A CA 1
ATOM 708 C C . ALA A 1 97 ? -10.369 -9.374 3.552 1.00 90.19 97 ALA A C 1
ATOM 710 O O . ALA A 1 97 ? -9.647 -10.166 2.960 1.00 90.19 97 ALA A O 1
ATOM 711 N N . ALA A 1 98 ? -11.471 -9.775 4.190 1.00 87.31 98 ALA A N 1
ATOM 712 C CA . ALA A 1 98 ? -11.877 -11.174 4.306 1.00 87.31 98 ALA A CA 1
ATOM 713 C C . ALA A 1 98 ? -12.513 -11.747 3.031 1.00 87.31 98 ALA A C 1
ATOM 715 O O . ALA A 1 98 ? -12.625 -12.964 2.907 1.00 87.31 98 ALA A O 1
ATOM 716 N N . ARG A 1 99 ? -12.951 -10.905 2.084 1.00 81.62 99 ARG A N 1
ATOM 717 C CA . ARG A 1 99 ? -13.505 -11.366 0.805 1.00 81.62 99 ARG A CA 1
ATOM 718 C C . ARG A 1 99 ? -12.357 -11.778 -0.124 1.00 81.62 99 ARG A C 1
ATOM 720 O O . ARG A 1 99 ? -11.640 -10.898 -0.609 1.00 81.62 99 ARG A O 1
ATOM 727 N N . PRO A 1 100 ? -12.171 -13.081 -0.417 1.00 57.59 100 PRO A N 1
ATOM 728 C CA . PRO A 1 100 ? -11.207 -13.491 -1.425 1.00 57.59 100 PRO A CA 1
ATOM 729 C C . PRO A 1 100 ? -11.626 -12.905 -2.779 1.00 57.59 100 PRO A C 1
ATOM 731 O O . PRO A 1 100 ? -12.815 -12.719 -3.038 1.00 57.59 100 PRO A O 1
ATOM 734 N N . ARG A 1 101 ? -10.644 -12.600 -3.637 1.00 56.47 101 ARG A N 1
ATOM 735 C CA . ARG A 1 101 ? -10.788 -12.085 -5.015 1.00 56.47 101 ARG A CA 1
ATOM 736 C C . ARG A 1 101 ? -11.548 -13.056 -5.945 1.00 56.47 101 ARG A C 1
ATOM 738 O O . ARG A 1 101 ? -11.042 -13.442 -6.991 1.00 56.47 101 ARG A O 1
ATOM 745 N N . ALA A 1 102 ? -12.771 -13.449 -5.608 1.00 41.56 102 ALA A N 1
ATOM 746 C CA . ALA A 1 102 ? -13.623 -14.309 -6.428 1.00 41.56 102 ALA A CA 1
ATOM 747 C C . ALA A 1 102 ? -14.121 -13.619 -7.718 1.00 41.56 102 ALA A C 1
ATOM 749 O O . ALA A 1 102 ? -14.828 -14.233 -8.504 1.00 41.56 102 ALA A O 1
ATOM 750 N N . LEU A 1 103 ? -13.726 -12.365 -7.969 1.00 43.34 103 LEU A N 1
ATOM 751 C CA . LEU A 1 103 ? -14.096 -11.590 -9.158 1.00 43.34 103 LEU A CA 1
ATOM 752 C C . LEU A 1 103 ? -12.928 -11.291 -10.116 1.00 43.34 103 LEU A C 1
ATOM 754 O O . LEU A 1 103 ? -13.171 -10.750 -11.185 1.00 43.34 103 LEU A O 1
ATOM 758 N N . GLU A 1 104 ? -11.681 -11.666 -9.804 1.00 42.66 104 GLU A N 1
ATOM 759 C CA . GLU A 1 104 ? -10.541 -11.442 -10.72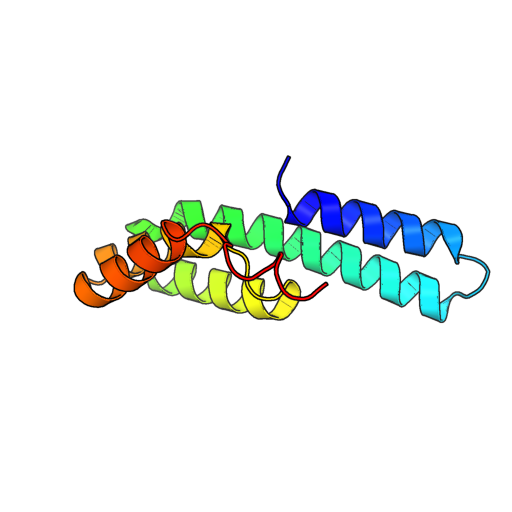4 1.00 42.66 104 GLU A CA 1
ATOM 760 C C . GLU A 1 104 ? -10.279 -12.621 -11.690 1.00 42.66 104 GLU A C 1
ATOM 762 O O . GLU A 1 104 ? -9.358 -12.547 -12.493 1.00 42.66 104 GLU A O 1
ATOM 767 N N . ARG A 1 105 ? -11.068 -13.709 -11.637 1.00 39.75 105 ARG A N 1
ATOM 768 C CA . ARG A 1 105 ? -10.913 -14.895 -12.516 1.00 39.75 105 ARG A CA 1
ATOM 769 C C . ARG A 1 105 ? -12.061 -15.152 -13.496 1.00 39.75 105 ARG A C 1
ATOM 771 O O . ARG A 1 105 ? -11.990 -16.111 -14.249 1.00 39.75 105 ARG A O 1
ATOM 778 N N . VAL A 1 106 ? -13.110 -14.330 -13.493 1.00 40.91 106 VAL A N 1
ATOM 779 C CA . VAL A 1 106 ? -14.230 -14.489 -14.446 1.00 40.91 106 VAL A CA 1
ATOM 780 C C . VAL A 1 106 ? -14.060 -13.588 -15.676 1.00 40.91 106 VAL A C 1
ATOM 782 O O . VAL A 1 106 ? -14.733 -13.787 -16.679 1.00 40.91 106 VAL A O 1
ATOM 785 N N . VAL A 1 107 ? -13.125 -12.632 -15.644 1.00 37.06 107 VAL A N 1
ATOM 786 C CA . VAL A 1 107 ? -12.842 -11.734 -16.773 1.00 37.06 107 VAL A CA 1
ATOM 787 C C . VAL A 1 107 ? -11.339 -11.426 -16.833 1.00 37.06 107 VAL A C 1
ATOM 789 O O . VAL A 1 107 ? -10.914 -10.358 -16.399 1.00 37.06 107 VAL A O 1
ATOM 792 N N . ALA A 1 108 ? -10.531 -12.381 -17.297 1.00 36.69 108 ALA A N 1
ATOM 793 C CA . ALA A 1 108 ? -9.213 -12.157 -17.910 1.00 36.69 108 ALA A CA 1
ATOM 794 C C . ALA A 1 108 ? -8.712 -13.451 -18.560 1.00 36.69 108 ALA A C 1
ATOM 796 O O . ALA A 1 108 ? -8.636 -14.469 -17.833 1.00 36.69 108 ALA A O 1
#

Radius of gyration: 16.31 Å; Cα contacts (8 Å, |Δi|>4): 130; chains: 1; bounding box: 36×25×44 Å

Secondary structure (DSSP, 8-state):
--HHHHHHHHHHHHHHHTTTSHHHHHHHHHHHHHHHHHHHHHHHHHHHTTT-HHHHHHHHHHHHHHHS--TTHHHHHHHHHHHTT-HHHHHHHHHHHHS--TTSSS--

Solvent-accessible surface area (backbone atoms only — not comparable to full-atom values): 5556 Å² total; per-residue (Å²): 135,58,74,42,53,61,50,15,55,50,24,38,53,50,14,67,75,34,57,96,38,60,71,60,15,52,53,24,40,51,52,14,50,36,20,47,51,23,47,53,33,49,54,54,15,56,77,25,11,74,85,39,27,70,59,14,50,54,30,48,55,52,22,34,74,53,60,39,90,54,72,81,48,27,58,40,49,16,44,15,29,41,59,70,72,35,57,72,60,14,48,52,30,42,55,58,56,68,51,72,77,81,70,69,74,82,75,120

pLDDT: mean 91.4, std 15.09, range [36.69, 98.31]

Nearest PDB structures (foldseek):
  5bnw-assembly1_A  TM=6.030E-01  e=3.983E-01  Homo sapiens
  5lwv-assembly1_A  TM=5.966E-01  e=6.280E-01  Homo sapiens
  8dth-assembly1_A  TM=6.063E-01  e=5.970E-01  Arabidopsis thaliana
  4n3c-assembly1_A  TM=6.017E-01  e=8.087E-01  Homo sapiens
  3ieg-assembly2_B  TM=5.777E-01  e=2.724E+00  Mus musculus

Sequence (108 aa):
MSSLVRRAERAIAVGDSVQGNPTHAARAYARGLDLLLAHCMLAAAATCADTQPLRALAFLQRVERAAGRVHAALPIAAAAYQALGQPRIARAFLNAAARPRALERVVA

Foldseek 3Di:
DDPLQVQLVVLQVQLVVVVVPVVSNVVSNVLSVLSVQLVVLQVVLQVCLQPPLVSSVVSVVSSCVNPNDDLSSLQSNLSNCVNVVNNVSSVVSVVSSPDPPPPPPVPD